Protein AF-A0A5N6GIF0-F1 (afdb_monomer_lite)

Foldseek 3Di:
DDDFDAAQVVQVVVCVVPVDCCSHCVNCQVVVQQQEQEDADDPPVCLVLADDDPVLHHRHHPDYYYDDPDDDPPLPVVLVVQVVVPFDRDNGRSNNDNGGGD

Secondary structure (DSSP, 8-state):
----PPPHHHHHHHHHHH--GGGSHHHHHHHHHHTEEEE----GGGGGG----GGG--BSSSEEEE--SS--TTHHHHHHHHHHTTPPB-S-TTSS---SB-

Organism: Aspergillus flavus (NCBI:txid5059)

Structure (mmCIF, N/CA/C/O backbone):
data_AF-A0A5N6GIF0-F1
#
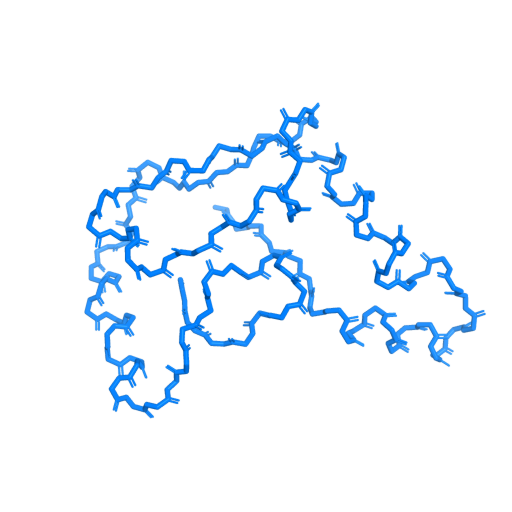_entry.id   AF-A0A5N6GIF0-F1
#
loop_
_atom_site.group_PDB
_atom_site.id
_atom_site.type_symbol
_atom_site.label_atom_id
_atom_site.label_alt_id
_atom_site.label_comp_id
_atom_site.label_asym_id
_atom_site.label_entity_id
_atom_site.label_seq_id
_atom_site.pdbx_PDB_ins_code
_atom_site.Cartn_x
_atom_site.Cartn_y
_atom_site.Cartn_z
_atom_site.occupancy
_atom_site.B_iso_or_equiv
_atom_site.auth_seq_id
_atom_site.auth_comp_id
_atom_site.auth_asym_id
_atom_site.auth_atom_id
_atom_site.pdbx_PDB_model_num
ATOM 1 N N . MET A 1 1 ? 13.569 -7.686 2.524 1.00 74.62 1 MET A N 1
ATOM 2 C CA . MET A 1 1 ? 12.498 -7.597 3.544 1.00 74.62 1 MET A CA 1
ATOM 3 C C . MET A 1 1 ? 11.327 -6.878 2.898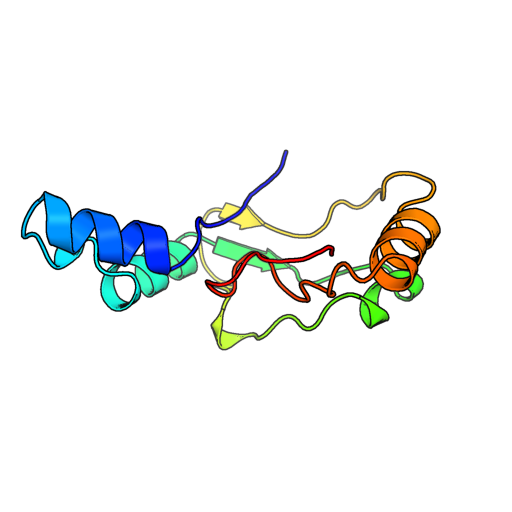 1.00 74.62 1 MET A C 1
ATOM 5 O O . MET A 1 1 ? 11.589 -5.942 2.158 1.00 74.62 1 MET A O 1
ATOM 9 N N . ALA A 1 2 ? 10.088 -7.316 3.119 1.00 85.88 2 ALA A N 1
ATOM 10 C CA . ALA A 1 2 ? 8.899 -6.674 2.554 1.00 85.88 2 ALA A CA 1
ATOM 11 C C . ALA A 1 2 ? 8.068 -6.039 3.672 1.00 85.88 2 ALA A C 1
ATOM 13 O O . ALA A 1 2 ? 7.967 -6.606 4.760 1.00 85.88 2 ALA A O 1
ATOM 14 N N . LEU A 1 3 ? 7.468 -4.883 3.395 1.00 89.88 3 LEU A N 1
ATOM 15 C CA . LEU A 1 3 ? 6.466 -4.274 4.258 1.00 89.88 3 LEU A CA 1
ATOM 16 C C . LEU A 1 3 ? 5.208 -4.009 3.435 1.00 89.88 3 LEU A C 1
ATOM 18 O O . LEU A 1 3 ? 5.253 -3.293 2.438 1.00 89.88 3 LEU A O 1
ATOM 22 N N . ALA A 1 4 ? 4.085 -4.543 3.900 1.00 90.94 4 ALA A N 1
ATOM 23 C CA . ALA A 1 4 ? 2.764 -4.276 3.353 1.00 90.94 4 ALA A CA 1
ATOM 24 C C . ALA A 1 4 ? 1.768 -4.086 4.498 1.00 90.94 4 ALA A C 1
ATOM 26 O O . ALA A 1 4 ? 1.963 -4.609 5.599 1.00 90.94 4 ALA A O 1
ATOM 27 N N . ARG A 1 5 ? 0.700 -3.336 4.235 1.00 92.56 5 ARG A N 1
ATOM 28 C CA . ARG A 1 5 ? -0.500 -3.340 5.076 1.00 92.56 5 ARG A CA 1
ATOM 29 C C . ARG A 1 5 ? -1.467 -4.387 4.528 1.00 92.56 5 ARG A C 1
ATOM 31 O O . ARG A 1 5 ? -1.499 -4.615 3.323 1.00 92.56 5 ARG A O 1
ATOM 38 N N . GLY A 1 6 ? -2.255 -4.997 5.408 1.00 93.56 6 GLY A N 1
ATOM 39 C CA . GLY A 1 6 ? -3.415 -5.779 4.974 1.00 93.56 6 GLY A CA 1
ATOM 40 C C . GLY A 1 6 ? -4.465 -4.911 4.250 1.00 93.56 6 GLY A C 1
ATOM 41 O O . GLY A 1 6 ? -4.440 -3.683 4.403 1.00 93.56 6 GLY A O 1
ATOM 42 N N . PRO A 1 7 ? -5.386 -5.524 3.484 1.00 96.56 7 PRO A N 1
ATOM 43 C CA . PRO A 1 7 ? -6.567 -4.857 2.939 1.00 96.56 7 PRO A CA 1
ATOM 44 C C . PRO A 1 7 ? -7.383 -4.148 4.026 1.00 96.56 7 PRO A C 1
ATOM 46 O O . PRO A 1 7 ? -7.556 -4.688 5.114 1.00 96.56 7 PRO A O 1
ATOM 49 N N . ALA A 1 8 ? -7.964 -2.987 3.713 1.00 97.56 8 ALA A N 1
ATOM 50 C CA . ALA A 1 8 ? -8.866 -2.266 4.619 1.00 97.56 8 ALA A CA 1
ATOM 51 C C . ALA A 1 8 ? -10.039 -3.144 5.094 1.00 97.56 8 ALA A C 1
ATOM 53 O O . ALA A 1 8 ? -10.417 -3.103 6.262 1.00 97.56 8 ALA A O 1
ATOM 54 N N . ALA A 1 9 ? -10.546 -3.999 4.200 1.00 97.81 9 ALA A N 1
ATOM 55 C CA . ALA A 1 9 ? -11.632 -4.928 4.487 1.00 97.81 9 ALA A CA 1
ATOM 56 C C . ALA A 1 9 ? -11.314 -5.909 5.629 1.00 97.81 9 ALA A C 1
ATOM 58 O O . ALA A 1 9 ? -12.228 -6.276 6.360 1.00 97.81 9 ALA A O 1
ATOM 59 N N . ASP A 1 10 ? -10.049 -6.300 5.817 1.00 97.81 10 ASP A N 1
ATOM 60 C CA . ASP A 1 10 ? -9.662 -7.231 6.883 1.00 97.81 10 ASP A CA 1
ATOM 61 C C . ASP A 1 10 ? -9.806 -6.574 8.263 1.00 97.81 10 ASP A C 1
ATOM 63 O O . ASP A 1 10 ? -10.304 -7.188 9.204 1.00 97.81 10 ASP A O 1
ATOM 67 N N . TYR A 1 11 ? -9.432 -5.297 8.370 1.00 98.12 11 TYR A N 1
ATOM 68 C CA . TYR A 1 11 ? -9.586 -4.496 9.588 1.00 98.12 11 TYR A CA 1
ATOM 69 C C . TYR A 1 11 ? -11.058 -4.262 9.920 1.00 98.12 11 TYR A C 1
ATOM 71 O O . TYR A 1 11 ? -11.482 -4.448 11.059 1.00 98.12 11 TYR A O 1
ATOM 79 N N . ASP A 1 12 ? -11.855 -3.906 8.913 1.00 98.00 12 ASP A N 1
ATOM 80 C CA . ASP A 1 12 ? -13.295 -3.725 9.085 1.00 98.00 12 ASP A CA 1
ATOM 81 C C . ASP A 1 12 ? -13.992 -5.050 9.444 1.00 98.00 12 ASP A C 1
ATOM 83 O O . ASP A 1 12 ? -14.981 -5.055 10.177 1.00 98.00 12 ASP A O 1
ATOM 87 N N . GLU A 1 13 ? -13.478 -6.188 8.972 1.00 98.31 13 GLU A N 1
ATOM 88 C CA . GLU A 1 13 ? -13.966 -7.509 9.365 1.00 98.31 13 GLU A CA 1
ATOM 89 C C . GLU A 1 13 ? -13.618 -7.840 10.821 1.00 98.31 13 GLU A C 1
ATOM 91 O O . GLU A 1 13 ? -14.470 -8.352 11.549 1.00 98.31 13 GLU A O 1
ATOM 96 N N . TRP A 1 14 ? -12.421 -7.480 11.296 1.00 97.94 14 TRP A N 1
ATOM 97 C CA . TRP A 1 14 ? -12.075 -7.629 12.713 1.00 97.94 14 TRP A CA 1
ATOM 98 C C . TRP A 1 14 ? -13.033 -6.857 13.609 1.00 97.94 14 TRP A C 1
ATOM 100 O O . TRP A 1 14 ? -13.522 -7.426 14.583 1.00 97.94 14 TRP A O 1
ATOM 110 N N . VAL A 1 15 ? -13.380 -5.617 13.247 1.00 98.31 15 VAL A N 1
ATOM 111 C CA . VAL A 1 15 ? -14.378 -4.818 13.980 1.00 98.31 15 VAL A CA 1
ATOM 112 C C . VAL A 1 15 ? -15.701 -5.573 14.104 1.00 98.31 15 VAL A C 1
ATOM 114 O O . VAL A 1 15 ? -16.252 -5.658 15.200 1.00 98.31 15 VAL A O 1
ATOM 117 N N . LYS A 1 16 ? -16.197 -6.189 13.022 1.00 98.06 16 LYS A N 1
ATOM 118 C CA . LYS A 1 16 ? -17.442 -6.979 13.067 1.00 98.06 16 LYS A CA 1
ATOM 119 C C . LYS A 1 16 ? -17.334 -8.198 13.981 1.00 98.06 16 LYS A C 1
ATOM 121 O O . LYS A 1 16 ? -18.315 -8.553 14.628 1.00 98.06 16 LYS A O 1
ATOM 126 N N . MET A 1 17 ? -16.172 -8.850 14.015 1.00 98.19 17 MET A N 1
ATOM 127 C CA . MET A 1 17 ? -15.957 -10.061 14.810 1.00 98.19 17 MET A CA 1
ATOM 128 C C . MET A 1 17 ? -15.802 -9.774 16.304 1.00 98.19 17 MET A C 1
ATOM 130 O O . MET A 1 17 ? -16.293 -10.549 17.123 1.00 98.19 17 MET A O 1
ATOM 134 N N . VAL A 1 18 ? -15.101 -8.695 16.664 1.00 97.94 18 VAL A N 1
ATOM 135 C CA . VAL A 1 18 ? -14.713 -8.421 18.059 1.00 97.94 18 VAL A CA 1
ATOM 136 C C . VAL A 1 18 ? -15.502 -7.279 18.702 1.00 97.94 18 VAL A C 1
ATOM 138 O O . VAL A 1 18 ? -15.503 -7.164 19.924 1.00 97.94 18 VAL A O 1
ATOM 141 N N . GLY A 1 19 ? -16.191 -6.454 17.906 1.00 97.88 19 GLY A N 1
ATOM 142 C CA . GLY A 1 19 ? -16.993 -5.323 18.379 1.00 97.88 19 GLY A CA 1
ATOM 143 C C . GLY A 1 19 ? -16.183 -4.114 18.861 1.00 97.88 19 GLY A C 1
ATOM 144 O O . GLY A 1 19 ? -16.721 -3.297 19.603 1.00 97.88 19 GLY A O 1
ATOM 145 N N . ASP A 1 20 ? -14.906 -4.008 18.481 1.00 97.94 20 ASP A N 1
ATOM 146 C CA . ASP A 1 20 ? -14.010 -2.912 18.871 1.00 97.94 20 ASP A CA 1
ATOM 147 C C . ASP A 1 20 ? -13.609 -2.072 17.652 1.00 97.94 20 ASP A C 1
ATOM 149 O O . ASP A 1 20 ? -12.778 -2.482 16.835 1.00 97.94 20 ASP A O 1
ATOM 153 N N . ASP A 1 21 ? -14.178 -0.869 17.561 1.00 97.44 21 ASP A N 1
ATOM 154 C CA . ASP A 1 21 ? -13.893 0.111 16.508 1.00 97.44 21 ASP A CA 1
ATOM 155 C C . ASP A 1 21 ? -12.430 0.576 16.502 1.00 97.44 21 ASP A C 1
ATOM 157 O O . ASP A 1 21 ? -11.966 1.117 15.497 1.00 97.44 21 ASP A O 1
ATOM 161 N N . GLY A 1 22 ? -11.665 0.337 17.573 1.00 97.12 22 GLY A N 1
ATOM 162 C CA . GLY A 1 22 ? -10.224 0.577 17.601 1.00 97.12 22 GLY A CA 1
ATOM 163 C C . GLY A 1 22 ? -9.475 -0.141 16.475 1.00 97.12 22 GLY A C 1
ATOM 164 O O . GLY A 1 22 ? -8.442 0.356 16.029 1.00 97.12 22 GLY A O 1
ATOM 165 N N . TRP A 1 23 ? -10.025 -1.248 15.960 1.00 97.12 23 TRP A N 1
ATOM 166 C CA . TRP A 1 23 ? -9.464 -1.993 14.831 1.00 97.12 23 TRP A CA 1
ATOM 167 C C . TRP A 1 23 ? -9.877 -1.490 13.455 1.00 97.12 23 TRP A C 1
ATOM 169 O O . TRP A 1 23 ? -9.298 -1.939 12.472 1.00 97.12 23 TRP A O 1
ATOM 179 N N . LYS A 1 24 ? -10.833 -0.561 13.360 1.00 97.88 24 LYS A N 1
ATOM 180 C CA . LYS A 1 24 ? -11.354 -0.076 12.079 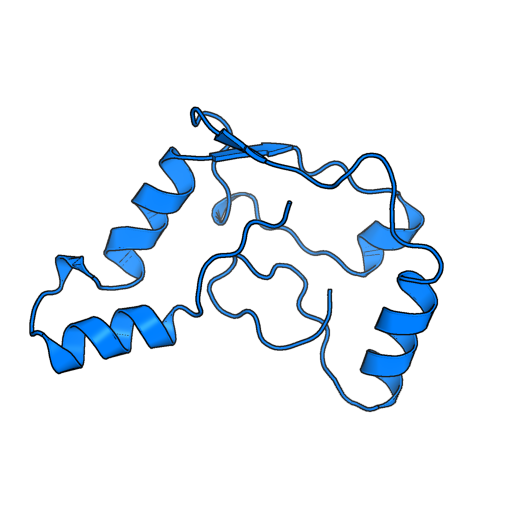1.00 97.88 24 LYS A CA 1
ATOM 181 C C . LYS A 1 24 ? -10.239 0.533 11.234 1.00 97.88 24 LYS A C 1
ATOM 183 O O . LYS A 1 24 ? -9.377 1.242 11.764 1.00 97.88 24 LYS A O 1
ATOM 188 N N . TRP A 1 25 ? -10.271 0.309 9.917 1.00 97.56 25 TRP A N 1
ATOM 189 C CA . TRP A 1 25 ? -9.215 0.784 9.014 1.00 97.56 25 TRP A CA 1
ATOM 190 C C . TRP A 1 25 ? -8.925 2.279 9.192 1.00 97.56 25 TRP A C 1
ATOM 192 O O . T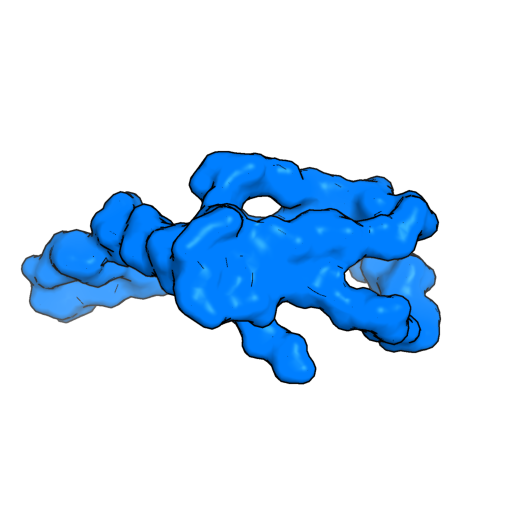RP A 1 25 ? -7.770 2.680 9.322 1.00 97.56 25 TRP A O 1
ATOM 202 N N . GLU A 1 26 ? -9.974 3.100 9.277 1.00 97.31 26 GLU A N 1
ATOM 203 C CA . GLU A 1 26 ? -9.864 4.554 9.449 1.00 97.31 26 GLU A CA 1
ATOM 204 C C . GLU A 1 26 ? -9.137 4.979 10.739 1.00 97.31 26 GLU A C 1
ATOM 206 O O . GLU A 1 26 ? -8.512 6.040 10.761 1.00 97.31 26 GLU A O 1
ATOM 211 N N . ASN A 1 27 ? -9.157 4.137 11.776 1.00 97.69 27 ASN A N 1
ATOM 212 C CA . ASN A 1 27 ? -8.528 4.401 13.070 1.00 97.69 27 ASN A CA 1
ATOM 213 C C . ASN A 1 27 ? -7.076 3.907 13.116 1.00 97.69 27 ASN A C 1
ATOM 215 O O . ASN A 1 27 ? -6.199 4.592 13.645 1.00 97.69 27 ASN A O 1
ATOM 219 N N . ILE A 1 28 ? -6.790 2.748 12.518 1.00 96.56 28 ILE A N 1
ATOM 220 C CA . ILE A 1 28 ? -5.441 2.166 12.510 1.00 96.56 28 ILE A CA 1
ATOM 221 C C . ILE A 1 28 ? -4.553 2.759 11.411 1.00 96.56 28 ILE A C 1
ATOM 223 O O . ILE A 1 28 ? -3.342 2.913 11.602 1.00 96.56 28 ILE A O 1
ATOM 227 N N . PHE A 1 29 ? -5.115 3.116 10.257 1.00 96.88 29 PHE A N 1
ATOM 228 C CA . PHE A 1 29 ? -4.346 3.606 9.116 1.00 96.88 29 PHE A CA 1
ATOM 229 C C . PHE A 1 29 ? -3.465 4.830 9.441 1.00 96.88 29 PHE A C 1
ATOM 231 O O . PHE A 1 29 ? -2.281 4.817 9.078 1.00 96.88 29 PHE A O 1
ATOM 238 N N . PRO A 1 30 ? -3.942 5.856 10.178 1.00 96.56 30 PRO A N 1
ATOM 239 C CA . PRO A 1 30 ? -3.092 6.954 10.638 1.00 96.56 30 PRO A CA 1
ATOM 240 C C . PRO A 1 30 ? -1.918 6.491 11.511 1.00 96.56 30 PRO A C 1
ATOM 242 O O . PRO A 1 30 ? -0.800 6.971 11.317 1.00 96.56 30 PRO A O 1
ATOM 245 N N . LEU A 1 31 ? -2.131 5.523 12.411 1.00 96.25 31 LEU A N 1
ATOM 246 C CA . LEU A 1 31 ? -1.076 4.968 13.270 1.00 96.25 31 LEU A CA 1
ATOM 247 C C . LEU A 1 31 ? -0.005 4.259 12.431 1.00 96.25 31 LEU A C 1
ATOM 249 O O . LEU A 1 31 ? 1.190 4.490 12.603 1.00 96.25 31 LEU A O 1
ATOM 253 N N . MET A 1 32 ? -0.418 3.466 11.438 1.00 96.00 32 MET A N 1
ATOM 254 C CA . MET A 1 32 ? 0.513 2.811 10.515 1.00 96.00 32 MET A CA 1
ATOM 255 C C . MET A 1 32 ? 1.304 3.791 9.650 1.00 96.00 32 MET A C 1
ATOM 257 O O . MET A 1 32 ? 2.378 3.439 9.162 1.00 96.00 32 MET A O 1
ATOM 261 N N . LYS A 1 33 ? 0.771 4.987 9.378 1.00 95.94 33 LYS A N 1
ATOM 262 C CA . LYS A 1 33 ? 1.525 6.054 8.708 1.00 95.94 33 LYS A CA 1
ATOM 263 C C . LYS A 1 33 ? 2.557 6.665 9.647 1.00 95.94 33 LYS A C 1
ATOM 265 O O . LYS A 1 33 ? 3.706 6.782 9.248 1.00 95.94 33 LYS A O 1
ATOM 270 N N . GLN A 1 34 ? 2.197 6.964 10.895 1.00 96.50 34 GLN A N 1
ATOM 271 C CA . GLN A 1 34 ? 3.118 7.546 11.885 1.00 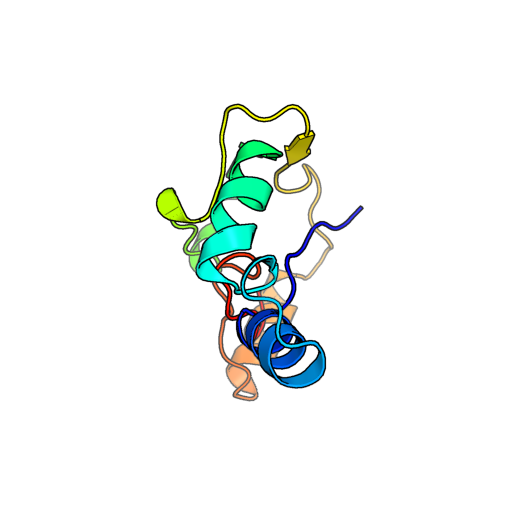96.50 34 GLN A CA 1
ATOM 272 C C . GLN A 1 34 ? 4.367 6.692 12.148 1.00 96.50 34 GLN A C 1
ATOM 274 O O . GLN A 1 34 ? 5.415 7.226 12.496 1.00 96.50 34 GLN A O 1
ATOM 279 N N . LEU A 1 35 ? 4.280 5.374 11.958 1.00 95.88 35 LEU A N 1
ATOM 280 C CA . LEU A 1 35 ? 5.422 4.475 12.123 1.00 95.88 35 LEU A CA 1
ATOM 281 C C . LEU A 1 35 ? 6.456 4.568 10.992 1.00 95.88 35 LEU A C 1
ATOM 283 O O . LEU A 1 35 ? 7.596 4.152 11.192 1.00 95.88 35 LEU A O 1
ATOM 287 N N . LYS A 1 36 ? 6.084 5.092 9.819 1.00 95.00 36 LYS A N 1
ATOM 288 C CA . LYS A 1 36 ? 6.910 5.057 8.608 1.00 95.00 36 LYS A CA 1
ATOM 289 C C . LYS A 1 36 ? 7.560 6.404 8.305 1.00 95.00 36 LYS A C 1
ATOM 291 O O . LYS A 1 36 ? 6.949 7.462 8.457 1.00 95.00 36 LYS A O 1
ATOM 296 N N . ASP A 1 37 ? 8.782 6.329 7.809 1.00 96.62 37 ASP A N 1
ATOM 297 C CA . ASP A 1 37 ? 9.450 7.359 7.031 1.00 96.62 37 ASP A CA 1
ATOM 298 C C . ASP A 1 37 ? 9.777 6.769 5.654 1.00 96.62 37 ASP A C 1
ATOM 300 O O . ASP A 1 37 ? 10.681 5.939 5.517 1.00 96.62 37 ASP A O 1
ATOM 304 N N . PHE A 1 38 ? 8.926 7.098 4.682 1.00 96.06 38 PHE A N 1
ATOM 305 C CA . PHE A 1 38 ? 8.899 6.497 3.357 1.00 96.06 38 PHE A CA 1
ATOM 306 C C . PHE A 1 38 ? 9.723 7.294 2.336 1.00 96.06 38 PHE A C 1
ATOM 308 O O . PHE A 1 38 ? 9.421 8.456 2.067 1.00 96.06 38 PHE A O 1
ATOM 315 N N . ASP A 1 39 ? 10.713 6.642 1.721 1.00 94.75 39 ASP A N 1
ATOM 316 C CA . ASP A 1 39 ? 11.449 7.136 0.554 1.00 94.75 39 ASP A CA 1
ATOM 317 C C . ASP A 1 39 ? 10.842 6.530 -0.732 1.00 94.75 39 ASP A C 1
ATOM 319 O O . ASP A 1 39 ? 10.979 5.324 -0.964 1.00 94.75 39 ASP A O 1
ATOM 323 N N . PRO A 1 40 ? 10.162 7.328 -1.579 1.00 92.50 40 PRO A N 1
ATOM 324 C CA . PRO A 1 40 ? 9.443 6.832 -2.751 1.00 92.50 40 PRO A CA 1
ATOM 325 C C . PRO A 1 40 ? 10.343 6.595 -3.975 1.00 92.50 40 PRO A C 1
ATOM 327 O O . PRO A 1 40 ? 9.823 6.389 -5.070 1.00 92.50 40 PRO A O 1
ATOM 330 N N . LYS A 1 41 ? 11.674 6.667 -3.842 1.00 92.31 41 LYS A N 1
ATOM 331 C CA . LYS A 1 41 ? 12.596 6.492 -4.975 1.00 92.31 41 LYS A CA 1
ATOM 332 C C . LYS A 1 41 ? 12.465 5.111 -5.598 1.00 92.31 41 LYS A C 1
ATOM 334 O O . LYS A 1 41 ? 12.761 4.105 -4.965 1.00 92.31 41 LYS A O 1
ATOM 339 N N . LEU A 1 42 ? 12.111 5.097 -6.873 1.00 90.50 42 LEU A N 1
ATOM 340 C CA . LEU A 1 42 ? 12.009 3.911 -7.706 1.00 90.50 42 LEU A CA 1
ATOM 341 C C . LEU A 1 42 ? 12.824 4.146 -8.990 1.00 90.50 42 LEU A C 1
ATOM 343 O O . LEU A 1 42 ? 12.930 5.289 -9.438 1.00 90.50 42 LEU A O 1
ATOM 347 N N . PRO A 1 43 ? 13.414 3.113 -9.615 1.00 90.31 43 PRO A N 1
ATOM 348 C CA . PRO A 1 43 ? 14.009 3.271 -10.935 1.00 90.31 43 PRO A CA 1
ATOM 349 C C . PRO A 1 43 ? 12.989 3.775 -11.966 1.00 90.31 43 PRO A C 1
ATOM 351 O O . PRO A 1 43 ? 11.880 3.250 -12.048 1.00 90.31 43 PRO A O 1
ATOM 354 N N . ALA A 1 44 ? 13.395 4.728 -12.811 1.00 90.50 44 ALA A N 1
ATOM 355 C CA . ALA A 1 44 ? 12.508 5.407 -13.765 1.00 90.50 44 ALA A CA 1
ATOM 356 C C . ALA A 1 44 ? 11.702 4.455 -14.674 1.00 90.50 44 ALA A C 1
ATOM 358 O O . ALA A 1 44 ? 10.556 4.733 -15.018 1.00 90.50 44 ALA A O 1
ATOM 359 N N . TYR A 1 45 ? 12.269 3.301 -15.047 1.00 89.69 45 TYR A N 1
ATOM 360 C CA . TYR A 1 45 ? 11.587 2.318 -15.901 1.00 89.69 45 TYR A CA 1
ATOM 361 C C . TYR A 1 45 ? 10.416 1.597 -15.204 1.00 89.69 45 TYR A C 1
ATOM 363 O O . TYR A 1 45 ? 9.586 0.989 -15.880 1.00 89.69 45 TYR A O 1
ATOM 371 N N . LEU A 1 46 ? 10.316 1.692 -13.874 1.00 91.12 46 LEU A N 1
ATOM 372 C CA . LEU A 1 46 ? 9.241 1.102 -13.074 1.00 91.12 46 LEU A CA 1
ATOM 373 C C . LEU A 1 46 ? 8.204 2.119 -12.599 1.00 91.12 46 LEU A C 1
ATOM 375 O O . LEU A 1 46 ? 7.129 1.710 -12.173 1.00 91.12 46 LEU A O 1
ATOM 379 N N . GLU A 1 47 ? 8.468 3.424 -12.717 1.00 91.12 47 GLU A N 1
ATOM 380 C CA . GLU A 1 47 ? 7.538 4.477 -12.271 1.00 91.12 47 GLU A CA 1
ATOM 381 C C . GLU A 1 47 ? 6.152 4.346 -12.909 1.00 91.12 47 GLU A C 1
ATOM 383 O O . GLU A 1 47 ? 5.147 4.608 -12.262 1.00 91.12 47 GLU A O 1
ATOM 388 N N . ARG A 1 48 ? 6.068 3.846 -14.148 1.00 91.38 48 ARG A N 1
ATOM 389 C CA . ARG A 1 48 ? 4.788 3.619 -14.840 1.00 91.38 48 ARG A CA 1
ATOM 390 C C . ARG A 1 48 ? 3.890 2.551 -14.197 1.00 91.38 48 ARG A C 1
ATOM 392 O O . ARG A 1 48 ? 2.724 2.454 -14.568 1.00 91.38 48 ARG A O 1
ATOM 399 N N . PHE A 1 49 ? 4.433 1.732 -13.296 1.00 91.50 49 PHE A N 1
ATOM 400 C CA . PHE A 1 49 ? 3.706 0.688 -12.571 1.00 91.50 49 PHE A CA 1
ATOM 401 C C . PHE A 1 49 ? 3.298 1.124 -11.156 1.00 91.50 49 PHE A C 1
ATOM 403 O O . PHE A 1 49 ? 2.596 0.384 -10.474 1.00 91.50 49 PHE A O 1
ATOM 410 N N . ALA A 1 50 ? 3.691 2.325 -10.722 1.00 92.56 50 ALA A N 1
ATOM 411 C CA . ALA A 1 50 ? 3.409 2.846 -9.392 1.00 92.56 50 ALA A CA 1
ATOM 412 C C . ALA A 1 50 ? 2.630 4.169 -9.465 1.00 92.56 50 ALA A C 1
ATOM 414 O O . ALA A 1 50 ? 2.869 5.013 -10.324 1.00 92.56 50 ALA A O 1
ATOM 415 N N . ALA A 1 51 ? 1.708 4.379 -8.528 1.00 92.06 51 ALA A N 1
ATOM 416 C CA . ALA A 1 51 ? 1.017 5.660 -8.344 1.00 92.06 51 ALA A CA 1
ATOM 417 C C . ALA A 1 51 ? 0.854 5.935 -6.846 1.00 92.06 51 ALA A C 1
ATOM 419 O O . ALA A 1 51 ? -0.242 5.905 -6.285 1.00 92.06 51 ALA A O 1
ATOM 420 N N . LEU A 1 52 ? 1.995 6.156 -6.194 1.00 92.50 52 LEU A N 1
ATOM 421 C CA . LEU A 1 52 ? 2.101 6.347 -4.752 1.00 92.50 52 LEU A CA 1
ATOM 422 C C . LEU A 1 52 ? 1.460 7.677 -4.358 1.00 92.50 52 LEU A C 1
ATOM 424 O O . LEU A 1 52 ? 1.888 8.743 -4.808 1.00 92.50 52 LEU A O 1
ATOM 428 N N . ARG A 1 53 ? 0.453 7.633 -3.486 1.00 92.00 53 ARG A N 1
ATOM 429 C CA . ARG A 1 53 ? -0.178 8.850 -2.970 1.00 92.00 53 ARG A CA 1
ATOM 430 C C . ARG A 1 53 ? 0.497 9.260 -1.672 1.00 92.00 53 ARG A C 1
ATOM 432 O O . ARG A 1 53 ? 0.586 8.468 -0.739 1.00 92.00 53 ARG A O 1
ATOM 439 N N . ALA A 1 54 ? 0.919 10.519 -1.573 1.00 90.56 54 ALA A N 1
ATOM 440 C CA . ALA A 1 54 ? 1.556 11.035 -0.358 1.00 90.56 54 ALA A CA 1
ATOM 441 C C . ALA A 1 54 ? 0.674 10.858 0.895 1.00 90.56 54 ALA A C 1
ATOM 443 O O . ALA A 1 54 ? 1.184 10.616 1.984 1.00 90.56 54 ALA A O 1
ATOM 444 N N . GLU A 1 55 ? -0.653 10.911 0.741 1.00 91.56 55 GLU A N 1
ATOM 445 C CA . GLU A 1 55 ? -1.620 10.697 1.825 1.00 91.56 55 GLU A CA 1
ATOM 446 C C . GLU A 1 55 ? -1.613 9.274 2.412 1.00 91.56 55 GLU A C 1
ATOM 448 O O . GLU A 1 55 ? -2.058 9.091 3.553 1.00 91.56 55 GLU A O 1
ATOM 453 N N . ASP A 1 56 ? -1.073 8.290 1.685 1.00 93.62 56 ASP A N 1
ATOM 454 C CA . ASP A 1 56 ? -1.010 6.890 2.110 1.00 93.62 56 ASP A CA 1
ATOM 455 C C . ASP A 1 56 ? 0.249 6.563 2.933 1.00 93.62 56 ASP A C 1
ATOM 457 O O . ASP A 1 56 ? 0.309 5.532 3.616 1.00 93.62 56 ASP A O 1
ATOM 461 N N . HIS A 1 57 ? 1.242 7.456 2.959 1.00 95.25 57 HIS A N 1
ATOM 462 C CA . HIS A 1 57 ? 2.551 7.196 3.564 1.00 95.25 57 HIS A CA 1
ATOM 463 C C . HIS A 1 57 ? 2.919 8.225 4.630 1.00 95.25 57 HIS A C 1
ATOM 465 O O . HIS A 1 57 ? 2.533 9.387 4.570 1.00 95.25 57 HIS A O 1
ATOM 471 N N . GLY A 1 58 ? 3.659 7.778 5.644 1.00 95.56 58 GLY A N 1
ATOM 472 C CA . GLY A 1 58 ? 4.332 8.681 6.577 1.00 95.56 58 GLY A CA 1
ATOM 473 C C . GLY A 1 58 ? 5.765 8.936 6.128 1.00 95.56 58 GLY A C 1
ATOM 474 O O . GLY A 1 58 ? 6.378 8.064 5.517 1.00 95.56 58 GLY A O 1
ATOM 475 N N . VAL A 1 59 ? 6.292 10.117 6.446 1.00 96.00 59 VAL A N 1
ATOM 476 C CA . VAL A 1 59 ? 7.646 10.571 6.062 1.00 96.00 59 VAL A CA 1
ATOM 477 C C . VAL A 1 59 ? 8.465 11.064 7.267 1.00 96.00 59 VAL A C 1
ATOM 479 O O . VAL A 1 59 ? 9.435 11.795 7.120 1.00 96.00 59 VAL A O 1
ATOM 482 N N . PHE A 1 60 ? 8.038 10.716 8.487 1.00 95.88 60 PHE A N 1
ATOM 483 C CA . PHE A 1 60 ? 8.665 11.189 9.735 1.00 95.88 60 PHE A CA 1
ATOM 484 C C . PHE A 1 60 ? 8.725 10.123 10.840 1.00 95.88 60 PHE A C 1
ATOM 486 O O . PHE A 1 60 ? 9.107 10.420 11.971 1.00 95.88 60 PHE A O 1
ATOM 493 N N . GLY A 1 61 ? 8.310 8.893 10.543 1.00 97.00 61 GLY A N 1
ATOM 494 C CA . GLY A 1 61 ? 8.310 7.795 11.497 1.00 97.00 61 GLY A CA 1
ATOM 495 C C . GLY A 1 61 ? 9.694 7.178 11.728 1.00 97.00 61 GLY A C 1
ATOM 496 O O . GLY A 1 61 ? 10.645 7.425 10.990 1.00 97.00 61 GLY A O 1
ATOM 497 N N . PRO A 1 62 ? 9.830 6.332 12.758 1.00 97.25 62 PRO A N 1
ATOM 498 C CA . PRO A 1 62 ? 11.100 5.690 13.087 1.00 97.25 62 PRO A CA 1
ATOM 499 C C . PRO A 1 62 ? 11.528 4.609 12.081 1.00 97.25 62 PRO A C 1
ATOM 501 O O . PRO A 1 62 ? 12.710 4.272 12.023 1.00 97.25 62 PRO A O 1
ATOM 504 N N . LEU A 1 63 ? 10.599 4.036 11.306 1.00 95.69 63 LEU A N 1
ATOM 505 C CA . LEU A 1 63 ? 10.903 2.971 10.350 1.00 95.69 63 LEU A CA 1
ATOM 506 C C . LEU A 1 63 ? 11.209 3.555 8.973 1.00 95.69 63 LEU A C 1
ATOM 508 O O . LEU A 1 63 ? 10.311 4.060 8.304 1.00 95.69 63 LEU A O 1
ATOM 512 N N . LYS A 1 64 ? 12.458 3.417 8.526 1.00 95.31 64 LYS A N 1
ATOM 513 C CA . LYS A 1 64 ? 12.872 3.756 7.159 1.00 95.31 64 LYS A CA 1
ATOM 514 C C . LYS A 1 64 ? 12.346 2.703 6.192 1.00 95.31 64 LYS A C 1
ATOM 516 O O . LYS A 1 64 ? 12.783 1.555 6.243 1.00 95.31 64 LYS A O 1
ATOM 521 N N . ILE A 1 65 ? 11.407 3.092 5.341 1.00 94.38 65 ILE A N 1
ATOM 522 C CA . ILE A 1 65 ? 10.779 2.224 4.343 1.00 94.38 65 ILE A CA 1
ATOM 523 C C . ILE A 1 65 ? 11.002 2.846 2.969 1.00 94.38 65 ILE A C 1
ATOM 525 O O . ILE A 1 65 ? 10.970 4.058 2.825 1.00 94.38 65 ILE A O 1
ATOM 529 N N . GLY A 1 66 ? 11.209 2.029 1.950 1.00 92.50 66 GLY A N 1
ATOM 530 C CA . GLY A 1 66 ? 11.375 2.486 0.577 1.00 92.50 66 GLY A CA 1
ATOM 531 C C . GLY A 1 66 ? 11.494 1.295 -0.356 1.00 92.50 66 GLY A C 1
ATOM 532 O O . GLY A 1 66 ? 11.369 0.143 0.080 1.00 92.50 66 GLY A O 1
ATOM 533 N N . PHE A 1 67 ? 11.739 1.566 -1.630 1.00 91.06 67 PHE A N 1
ATOM 534 C CA . PHE A 1 67 ? 12.103 0.514 -2.571 1.00 91.06 67 PHE A CA 1
ATOM 535 C C . PHE A 1 67 ? 13.554 0.079 -2.346 1.00 91.06 67 PHE A C 1
ATOM 537 O O . PHE A 1 67 ? 14.372 0.833 -1.822 1.00 91.06 67 PHE A O 1
ATOM 544 N N . GLY A 1 68 ? 13.861 -1.170 -2.697 1.00 87.38 68 GLY A N 1
ATOM 545 C CA . GLY A 1 68 ? 15.236 -1.657 -2.655 1.00 87.38 68 GLY A CA 1
ATOM 546 C C . GLY A 1 68 ? 16.088 -0.995 -3.736 1.00 87.38 68 GLY A C 1
ATOM 547 O O . GLY A 1 68 ? 15.591 -0.724 -4.827 1.00 87.38 68 GLY A O 1
ATOM 548 N N . ASP A 1 69 ? 17.374 -0.796 -3.443 1.00 85.00 69 ASP A N 1
ATOM 549 C CA . ASP A 1 69 ? 18.345 -0.265 -4.414 1.00 85.00 69 ASP A CA 1
ATOM 550 C C . ASP A 1 69 ? 18.494 -1.183 -5.640 1.00 85.00 69 ASP A C 1
ATOM 552 O O . ASP A 1 69 ? 18.735 -0.728 -6.756 1.00 85.00 69 ASP A O 1
ATOM 556 N N . GLU A 1 70 ? 18.314 -2.488 -5.423 1.00 87.25 70 GLU A N 1
ATOM 557 C CA . GLU A 1 70 ? 18.339 -3.531 -6.442 1.00 87.25 70 GLU A CA 1
ATOM 558 C C . GLU A 1 70 ? 16.927 -4.059 -6.679 1.00 87.25 70 GLU A C 1
ATOM 560 O O . GLU A 1 70 ? 16.194 -4.391 -5.739 1.00 87.25 70 GLU A O 1
ATOM 565 N N . VAL A 1 71 ? 16.566 -4.206 -7.950 1.00 86.19 71 VAL A N 1
ATOM 566 C CA . VAL A 1 71 ? 15.278 -4.770 -8.344 1.00 86.19 71 VAL A CA 1
ATOM 567 C C . VAL A 1 71 ? 15.467 -6.183 -8.872 1.00 86.19 71 VAL A C 1
ATOM 569 O O . VAL A 1 71 ? 16.439 -6.488 -9.563 1.00 86.19 71 VAL A O 1
ATOM 572 N N . VAL A 1 72 ? 14.516 -7.064 -8.555 1.00 88.06 72 VAL A N 1
ATOM 573 C CA . VAL A 1 72 ? 14.529 -8.445 -9.038 1.00 88.06 72 VAL A CA 1
ATOM 574 C C . VAL A 1 72 ? 14.588 -8.447 -10.574 1.00 88.06 72 VAL A C 1
ATOM 576 O O . VAL A 1 72 ? 13.756 -7.798 -11.221 1.00 88.06 72 VAL A O 1
ATOM 579 N N . PRO A 1 73 ? 15.531 -9.188 -11.190 1.00 90.62 73 PRO A N 1
ATOM 580 C CA . PRO A 1 73 ? 15.598 -9.289 -12.639 1.00 90.62 73 PRO A CA 1
ATOM 581 C C . PRO A 1 73 ? 14.262 -9.746 -13.223 1.00 90.62 73 PRO A C 1
ATOM 583 O O . PRO A 1 73 ? 13.655 -10.688 -12.716 1.00 90.62 73 PRO A O 1
ATOM 586 N N . ARG A 1 74 ? 13.852 -9.129 -14.337 1.00 92.19 74 ARG A N 1
ATOM 587 C CA . ARG A 1 74 ? 12.594 -9.426 -15.050 1.00 92.19 74 ARG A CA 1
ATOM 588 C C . ARG A 1 74 ? 11.308 -9.032 -14.305 1.00 92.19 74 ARG A C 1
ATOM 590 O O . ARG A 1 74 ? 10.249 -9.543 -14.657 1.00 92.19 74 ARG A O 1
ATOM 597 N N . ILE A 1 75 ? 11.356 -8.092 -13.357 1.00 92.25 75 ILE A N 1
ATOM 598 C CA . ILE A 1 75 ? 10.122 -7.582 -12.736 1.00 92.25 75 ILE A CA 1
ATOM 599 C C . ILE A 1 75 ? 9.180 -6.929 -13.764 1.00 92.25 75 ILE A C 1
ATOM 601 O O . ILE A 1 75 ? 7.990 -7.209 -13.772 1.00 92.25 75 ILE A O 1
ATOM 605 N N . GLU A 1 76 ? 9.711 -6.132 -14.695 1.00 93.12 76 GLU A N 1
ATOM 606 C CA . GLU A 1 76 ? 8.916 -5.438 -15.715 1.00 93.12 76 GLU A CA 1
ATOM 607 C C . GLU A 1 76 ? 8.143 -6.412 -16.624 1.00 93.12 76 GLU A C 1
ATOM 609 O O . GLU A 1 76 ? 6.921 -6.281 -16.710 1.00 93.12 76 GLU A O 1
ATOM 614 N N . PRO A 1 77 ? 8.778 -7.416 -17.267 1.00 94.81 77 PRO A N 1
ATOM 615 C CA . PRO A 1 77 ? 8.038 -8.386 -18.069 1.00 94.81 77 PRO A CA 1
ATOM 616 C C . PRO A 1 77 ? 7.100 -9.265 -17.230 1.00 94.81 77 PRO A C 1
ATOM 618 O O . PRO A 1 77 ? 6.100 -9.737 -17.761 1.00 94.81 77 PRO A O 1
ATOM 621 N N . PHE A 1 78 ? 7.373 -9.472 -15.936 1.00 95.75 78 PHE A N 1
ATOM 622 C CA . PHE A 1 78 ? 6.439 -10.159 -15.041 1.00 95.75 78 PHE A CA 1
ATOM 623 C C . PHE A 1 78 ? 5.157 -9.340 -14.820 1.00 95.75 78 PHE A C 1
ATOM 625 O O . PHE A 1 78 ? 4.066 -9.858 -15.050 1.00 95.75 78 PHE A O 1
ATOM 632 N N . ILE A 1 79 ? 5.281 -8.058 -14.453 1.00 95.06 79 ILE A N 1
ATOM 633 C CA . ILE A 1 79 ? 4.133 -7.152 -14.272 1.00 95.06 79 ILE A CA 1
ATOM 634 C C . ILE A 1 79 ? 3.336 -7.040 -15.580 1.00 95.06 79 ILE A C 1
ATOM 636 O O . ILE A 1 79 ? 2.108 -7.127 -15.575 1.00 95.06 79 ILE A O 1
ATOM 640 N N . GLN A 1 80 ? 4.035 -6.917 -16.711 1.00 93.81 80 GLN A N 1
ATOM 641 C CA . GLN A 1 80 ? 3.419 -6.847 -18.035 1.00 93.81 80 GLN A CA 1
ATOM 642 C C . GLN A 1 80 ? 2.622 -8.117 -18.375 1.00 93.81 80 GLN A C 1
ATOM 644 O O . GLN A 1 80 ? 1.476 -8.019 -18.807 1.00 93.81 80 GLN A O 1
ATOM 649 N N . ALA A 1 81 ? 3.182 -9.306 -18.130 1.00 96.50 81 ALA A N 1
ATOM 650 C CA . ALA A 1 81 ? 2.483 -10.568 -18.371 1.00 96.50 81 ALA A CA 1
ATOM 651 C C . ALA A 1 81 ? 1.232 -10.708 -17.487 1.00 96.50 81 ALA A C 1
ATOM 653 O O . ALA A 1 81 ? 0.180 -11.137 -17.959 1.00 96.50 81 ALA A O 1
ATOM 654 N N . CYS A 1 82 ? 1.311 -10.302 -16.216 1.00 97.00 82 CYS A N 1
ATOM 655 C CA . CYS A 1 82 ? 0.147 -10.252 -15.334 1.00 97.00 82 CYS A CA 1
ATOM 656 C C . CYS A 1 82 ? -0.957 -9.363 -15.927 1.00 97.00 82 CYS A C 1
ATOM 658 O O . CYS A 1 82 ? -2.095 -9.821 -16.057 1.00 97.00 82 CYS A O 1
ATOM 660 N N . PHE A 1 83 ? -0.611 -8.154 -16.374 1.00 93.81 83 PHE A N 1
ATOM 661 C CA . PHE A 1 83 ? -1.557 -7.246 -17.022 1.00 93.81 83 PHE A CA 1
ATOM 662 C C . PHE A 1 83 ? -2.193 -7.851 -18.283 1.00 93.81 83 PHE A C 1
ATOM 664 O O . PHE A 1 83 ? -3.412 -7.819 -18.441 1.00 93.81 83 PHE A O 1
ATOM 671 N N . GLU A 1 84 ? -1.395 -8.483 -19.146 1.00 96.12 84 GLU A N 1
ATOM 672 C CA . GLU A 1 84 ? -1.865 -9.144 -20.375 1.00 96.12 84 GLU A CA 1
ATOM 673 C C . GLU A 1 84 ? -2.809 -10.326 -20.108 1.00 96.12 84 GLU A C 1
ATOM 675 O O . GLU A 1 84 ? -3.665 -10.639 -20.935 1.00 96.12 84 GLU A O 1
ATOM 680 N N . THR A 1 85 ? -2.701 -10.954 -18.935 1.00 97.56 85 THR A N 1
ATOM 681 C CA . THR A 1 85 ? -3.611 -12.023 -18.485 1.00 97.56 85 THR A CA 1
ATOM 682 C C . THR A 1 85 ? -4.844 -11.513 -17.731 1.00 97.56 85 THR A C 1
ATOM 684 O O . THR A 1 85 ? -5.655 -12.312 -17.266 1.00 97.56 85 THR A O 1
ATOM 687 N N . GLY A 1 86 ? -5.017 -10.192 -17.628 1.00 96.88 86 GLY A N 1
ATOM 688 C CA . GLY A 1 86 ? -6.166 -9.561 -16.977 1.00 96.88 86 GLY A CA 1
ATOM 689 C C . GLY A 1 86 ? -6.007 -9.333 -15.472 1.00 96.88 86 GLY A C 1
ATOM 690 O O . GLY A 1 86 ? -6.983 -8.966 -14.817 1.00 96.88 86 GLY A O 1
ATOM 691 N N . ILE A 1 87 ? -4.809 -9.520 -14.908 1.00 97.62 87 ILE A N 1
ATOM 692 C CA . ILE A 1 87 ? -4.520 -9.130 -13.523 1.00 97.62 87 ILE A CA 1
ATOM 693 C C . ILE A 1 87 ? -4.304 -7.609 -13.503 1.00 97.62 87 ILE A C 1
ATOM 695 O O . ILE A 1 87 ? -3.400 -7.120 -14.183 1.00 97.62 87 ILE A O 1
ATOM 699 N N . PRO A 1 88 ? -5.108 -6.835 -12.754 1.00 95.38 88 PRO A N 1
ATOM 700 C CA . PRO A 1 88 ? -4.982 -5.383 -12.742 1.00 95.38 88 PRO A CA 1
ATOM 701 C C . PRO A 1 88 ? -3.676 -4.939 -12.076 1.00 95.38 88 PRO A C 1
ATOM 703 O O . PRO A 1 88 ? -3.113 -5.645 -11.240 1.00 95.38 88 PRO A O 1
ATOM 706 N N . LEU A 1 89 ? -3.226 -3.729 -12.406 1.00 94.56 89 LEU A N 1
ATOM 707 C CA . LEU A 1 89 ? -2.131 -3.078 -11.696 1.00 94.56 89 LEU A CA 1
ATOM 708 C C . LEU A 1 89 ? -2.593 -2.663 -10.288 1.00 94.56 89 LEU A C 1
ATOM 710 O O . LEU A 1 89 ? -3.639 -2.031 -10.140 1.00 94.56 89 LEU A O 1
ATOM 714 N N . CYS A 1 90 ? -1.791 -2.975 -9.275 1.00 95.19 90 CYS A N 1
ATOM 715 C CA . CYS A 1 90 ? -1.876 -2.416 -7.936 1.00 95.19 90 CYS A CA 1
ATOM 716 C C . CYS A 1 90 ? -0.799 -1.326 -7.807 1.00 95.19 90 CYS A C 1
ATOM 718 O O . CYS A 1 90 ? 0.359 -1.639 -7.542 1.00 95.19 90 CYS A O 1
ATOM 720 N N . PRO A 1 91 ? -1.148 -0.043 -7.999 1.00 91.25 91 PRO A N 1
ATOM 721 C CA . PRO A 1 91 ? -0.161 1.036 -8.020 1.00 91.25 91 PRO A CA 1
ATOM 722 C C . PRO A 1 91 ? 0.461 1.337 -6.649 1.00 91.25 91 PRO A C 1
ATOM 724 O O . PRO A 1 91 ? 1.475 2.033 -6.579 1.00 91.25 91 PRO A O 1
ATOM 727 N N . ASP A 1 92 ? -0.180 0.877 -5.569 1.00 94.06 92 ASP A N 1
ATOM 728 C CA . ASP A 1 92 ? 0.311 0.963 -4.198 1.00 94.06 92 ASP A CA 1
ATOM 729 C C . ASP A 1 92 ? -0.418 -0.047 -3.296 1.00 94.06 92 ASP A C 1
ATOM 731 O O . ASP A 1 92 ? -1.581 0.142 -2.919 1.00 94.06 92 ASP A O 1
ATOM 735 N N . ILE A 1 93 ? 0.293 -1.097 -2.883 1.00 92.88 93 ILE A N 1
ATOM 736 C CA . ILE A 1 93 ? -0.237 -2.138 -1.989 1.00 92.88 93 ILE A CA 1
ATOM 737 C C . ILE A 1 93 ? -0.602 -1.616 -0.589 1.00 92.88 93 ILE A C 1
ATOM 739 O O . ILE A 1 93 ? -1.325 -2.272 0.154 1.00 92.88 93 ILE A O 1
ATOM 743 N N . ASN A 1 94 ? -0.100 -0.443 -0.189 1.00 93.56 94 ASN A N 1
ATOM 744 C CA . ASN A 1 94 ? -0.315 0.135 1.136 1.00 93.56 94 ASN A CA 1
ATOM 745 C C . ASN A 1 94 ? -1.518 1.097 1.197 1.00 93.56 94 ASN A C 1
ATOM 747 O O . ASN A 1 94 ? -1.770 1.656 2.271 1.00 93.56 94 ASN A O 1
ATOM 751 N N . SER A 1 95 ? -2.259 1.259 0.094 1.00 92.69 95 SER A N 1
ATOM 752 C CA . SER A 1 95 ? -3.425 2.151 -0.055 1.00 92.69 95 SER A CA 1
ATOM 753 C C . SER A 1 95 ? -4.716 1.645 0.610 1.00 92.69 95 SER A C 1
ATOM 755 O O . SER A 1 95 ? -5.706 2.371 0.681 1.00 92.69 95 SER A O 1
ATOM 757 N N . GLY A 1 96 ? -4.721 0.398 1.093 1.00 94.19 96 GLY A N 1
ATOM 758 C CA . GLY A 1 96 ? -5.902 -0.279 1.643 1.00 94.19 96 GLY A CA 1
ATOM 759 C C . GLY A 1 96 ? -6.597 -1.218 0.656 1.00 94.19 96 GLY A C 1
ATOM 760 O O . GLY A 1 96 ? -7.419 -2.030 1.077 1.00 94.19 96 GLY A O 1
ATOM 761 N N . ASN A 1 97 ? -6.225 -1.183 -0.627 1.00 94.81 97 ASN A N 1
ATOM 762 C CA . ASN A 1 97 ? -6.644 -2.170 -1.619 1.00 94.81 97 ASN A CA 1
ATOM 763 C C . ASN A 1 97 ? -5.420 -2.786 -2.327 1.00 94.81 97 ASN A C 1
ATOM 765 O O . ASN A 1 97 ? -4.963 -2.245 -3.333 1.00 94.81 97 ASN A O 1
ATOM 769 N N . PRO A 1 98 ? -4.893 -3.919 -1.830 1.00 94.88 98 PRO A N 1
ATOM 770 C CA . PRO A 1 98 ? -3.706 -4.560 -2.392 1.00 94.88 98 PRO A CA 1
ATOM 771 C C . PRO A 1 98 ? -4.012 -5.483 -3.588 1.00 94.88 98 PRO A C 1
ATOM 773 O O . PRO A 1 98 ? -3.180 -6.311 -3.949 1.00 94.88 98 PRO A O 1
ATOM 776 N N . VAL A 1 99 ? -5.208 -5.411 -4.184 1.00 95.50 99 VAL A N 1
ATOM 777 C CA . VAL A 1 99 ? -5.582 -6.287 -5.304 1.00 95.50 99 VAL A CA 1
ATOM 778 C C . VAL A 1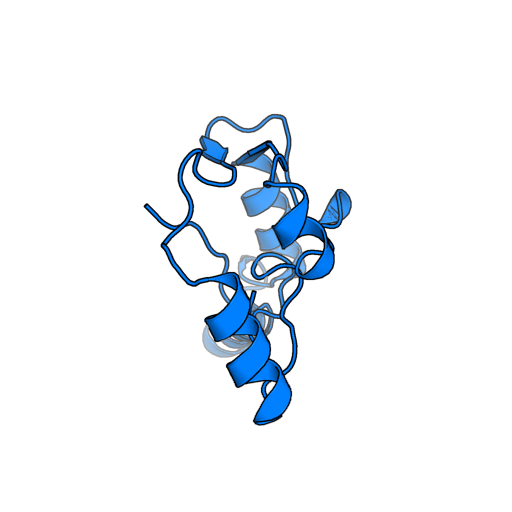 99 ? -4.828 -5.888 -6.571 1.00 95.50 99 VAL A C 1
ATOM 780 O O . VAL A 1 99 ? -4.950 -4.758 -7.040 1.00 95.50 99 VAL A O 1
ATOM 783 N N . GLY A 1 100 ? -4.108 -6.847 -7.158 1.00 95.25 100 GLY A N 1
ATOM 784 C CA . GLY A 1 100 ? -3.413 -6.691 -8.434 1.00 95.25 100 GLY A CA 1
ATOM 785 C C . GLY A 1 100 ? -1.930 -7.046 -8.358 1.00 95.25 100 GLY A C 1
ATOM 786 O O . GLY A 1 100 ? -1.507 -7.816 -7.498 1.00 95.25 100 GLY A O 1
ATOM 787 N N . VAL A 1 101 ? -1.154 -6.486 -9.284 1.00 94.31 101 VAL A N 1
ATOM 788 C CA . VAL A 1 101 ? 0.304 -6.642 -9.397 1.00 94.31 101 VAL A CA 1
ATOM 789 C C . VAL A 1 101 ? 0.992 -5.274 -9.396 1.00 94.31 101 VAL A C 1
ATOM 791 O O . VAL A 1 101 ? 0.469 -4.344 -9.999 1.00 94.31 101 VAL A O 1
ATOM 794 N N . GLY A 1 102 ? 2.148 -5.133 -8.751 1.00 86.88 102 GLY A N 1
ATOM 795 C CA . GLY A 1 102 ? 2.920 -3.887 -8.683 1.00 86.88 102 GLY A CA 1
ATOM 796 C C . GLY A 1 102 ? 4.302 -4.104 -8.091 1.00 86.88 102 GLY A C 1
ATOM 797 O O . GLY A 1 102 ? 4.538 -5.216 -7.561 1.00 86.88 102 GLY A O 1
#

pLDDT: mean 94.09, std 3.71, range [74.62, 98.31]

Radius of gyration: 15.27 Å; chains: 1; bounding box: 36×23×39 Å

InterPro domains:
  IPR000172 Glucose-methanol-choline oxidoreductase, N-terminal [PF00732] (1-101)
  IPR012132 Glucose-methanol-choline oxidoreductase [PTHR11552] (1-101)
  IPR036188 FAD/NAD(P)-binding domain superfamily [SSF51905] (2-101)

Sequence (102 aa):
MALARGPAADYDEWVKMVGDDGWKWENIFPLMKQLKDFDPKLPAYLERFAALRAEDHGVFGPLKIGFGDEVVPRIEPFIQACFETGIPLCPDINSGNPVGVG